Protein AF-A0A2S6AYU6-F1 (afdb_monomer_lite)

Sequence (88 aa):
QFLASEESRRAVATDLIAQVALGYLLEREYEERAALTQQSITTRQETLRIMRRRYEVGSGSKLDLAQSQVLLAQADTTMHVLNLDRAV

Radius of gyration: 23.86 Å; chains: 1; bounding box: 50×16×69 Å

Secondary structure (DSSP, 8-state):
-HHHHHHHHHHHHHHHHHHHHHHHHHHHHHHHHHHHHHHHHHHHHHHHHHHHHHHHTTSS-HHHHHHHHHHHHHHHHHHHHHHHHHH-

Structure (mmCIF, N/CA/C/O backbone):
data_AF-A0A2S6AYU6-F1
#
_entry.id   AF-A0A2S6AYU6-F1
#
loop_
_atom_site.group_PDB
_atom_site.id
_atom_site.type_symbol
_atom_site.label_atom_id
_atom_site.label_alt_id
_atom_site.label_comp_id
_atom_site.label_asym_id
_atom_site.label_entity_id
_atom_site.label_seq_id
_atom_site.pdbx_PDB_ins_code
_atom_site.Cartn_x
_atom_site.Cartn_y
_atom_site.Cartn_z
_atom_site.occupancy
_atom_site.B_iso_or_equiv
_atom_site.auth_seq_id
_atom_site.auth_comp_id
_atom_site.auth_asym_id
_atom_site.auth_atom_id
_atom_site.pdbx_PDB_model_num
ATOM 1 N N . GLN A 1 1 ? 31.720 7.920 -42.074 1.00 60.91 1 GLN A N 1
ATOM 2 C CA . GLN A 1 1 ? 30.267 8.167 -41.929 1.00 60.91 1 GLN A CA 1
ATOM 3 C C . GLN A 1 1 ? 29.464 6.882 -41.697 1.00 60.91 1 GLN A C 1
ATOM 5 O O . GLN A 1 1 ? 28.679 6.879 -40.766 1.00 60.91 1 GLN A O 1
ATOM 10 N N . PHE A 1 2 ? 29.694 5.778 -42.426 1.00 71.50 2 PHE A N 1
ATOM 11 C CA . PHE A 1 2 ? 29.003 4.490 -42.191 1.00 71.50 2 PHE A CA 1
ATOM 12 C C . PHE A 1 2 ? 29.148 3.940 -40.754 1.00 71.50 2 PHE A C 1
ATOM 14 O O . PHE A 1 2 ? 28.148 3.657 -40.108 1.00 71.50 2 PHE A O 1
ATOM 21 N N . LEU A 1 3 ? 30.373 3.903 -40.209 1.00 71.56 3 LEU A N 1
ATOM 22 C CA . LEU A 1 3 ? 30.624 3.469 -38.822 1.00 71.56 3 LEU A CA 1
ATOM 23 C C . LEU A 1 3 ? 29.868 4.313 -37.781 1.00 71.56 3 LEU A C 1
ATOM 25 O O . LEU A 1 3 ? 29.324 3.768 -36.832 1.00 71.56 3 LEU A O 1
ATOM 29 N N . ALA A 1 4 ? 29.770 5.631 -37.984 1.00 80.56 4 ALA A N 1
ATOM 30 C CA . ALA A 1 4 ? 29.010 6.501 -37.086 1.00 80.56 4 ALA A CA 1
ATOM 31 C C . ALA A 1 4 ? 27.506 6.174 -37.113 1.00 80.56 4 ALA A C 1
ATOM 33 O O . ALA A 1 4 ? 26.864 6.192 -36.072 1.00 80.56 4 ALA A O 1
ATOM 34 N N . SER A 1 5 ? 26.957 5.812 -38.279 1.00 86.94 5 SER A N 1
ATOM 35 C CA . SER A 1 5 ? 25.553 5.403 -38.402 1.00 86.94 5 SER A CA 1
ATOM 36 C C . SER A 1 5 ? 25.263 4.047 -37.750 1.00 86.94 5 SER A C 1
ATOM 38 O O . SER A 1 5 ? 24.176 3.878 -37.198 1.00 86.94 5 SER A O 1
ATOM 40 N N . GLU A 1 6 ? 26.192 3.090 -37.811 1.00 86.94 6 GLU A N 1
ATOM 41 C CA . GLU A 1 6 ? 26.052 1.797 -37.125 1.00 86.94 6 GLU A CA 1
ATOM 42 C C . GLU A 1 6 ? 26.105 1.963 -35.604 1.00 86.94 6 GLU A C 1
ATOM 44 O O . GLU A 1 6 ? 25.240 1.443 -34.898 1.00 86.94 6 GLU A O 1
ATOM 49 N N . GLU A 1 7 ? 27.047 2.757 -35.092 1.00 90.25 7 GLU A N 1
ATOM 50 C CA . GLU A 1 7 ? 27.119 3.042 -33.656 1.00 90.25 7 GLU A CA 1
ATOM 51 C C . GLU A 1 7 ? 25.893 3.827 -33.164 1.00 90.25 7 GLU A C 1
ATOM 53 O O . GLU A 1 7 ? 25.343 3.501 -32.113 1.00 90.25 7 GLU A O 1
ATOM 58 N N . SER A 1 8 ? 25.370 4.780 -33.948 1.00 91.75 8 SER A N 1
ATOM 59 C CA . SER A 1 8 ? 24.091 5.434 -33.632 1.00 91.75 8 SER A CA 1
ATOM 60 C C . SER A 1 8 ? 22.921 4.446 -33.596 1.00 91.75 8 SER A C 1
ATOM 62 O O . SER A 1 8 ? 22.094 4.521 -32.689 1.00 91.75 8 SER A O 1
ATOM 64 N N . ARG A 1 9 ? 22.846 3.486 -34.530 1.00 91.69 9 ARG A N 1
ATOM 65 C CA . ARG A 1 9 ? 21.787 2.461 -34.525 1.00 91.69 9 ARG A CA 1
ATOM 66 C C . ARG A 1 9 ? 21.878 1.569 -33.287 1.00 91.69 9 ARG A C 1
ATOM 68 O O . ARG A 1 9 ? 20.856 1.286 -32.665 1.00 91.69 9 ARG A O 1
ATOM 75 N N . ARG A 1 10 ? 23.089 1.148 -32.911 1.00 94.00 10 ARG A N 1
ATOM 76 C CA . ARG A 1 10 ? 23.331 0.346 -31.700 1.00 94.00 10 ARG A CA 1
ATOM 77 C C . ARG A 1 10 ? 22.960 1.107 -30.432 1.00 94.00 10 ARG A C 1
ATOM 79 O O . ARG A 1 10 ? 22.340 0.522 -29.545 1.00 94.00 10 ARG A O 1
ATOM 86 N N . ALA A 1 11 ? 23.297 2.395 -30.360 1.00 94.56 11 ALA A N 1
ATOM 87 C CA . ALA A 1 11 ? 22.932 3.250 -29.236 1.00 94.56 11 ALA A CA 1
ATOM 88 C C . ALA A 1 11 ? 21.407 3.358 -29.085 1.00 94.56 11 ALA A C 1
ATOM 90 O O . ALA A 1 11 ? 20.891 3.090 -28.006 1.00 94.56 11 ALA A O 1
ATOM 91 N N . VAL A 1 12 ? 20.682 3.637 -30.175 1.00 95.94 12 VAL A N 1
ATOM 92 C CA . VAL A 1 12 ? 19.208 3.702 -30.166 1.00 95.94 12 VAL A CA 1
ATOM 93 C C . VAL A 1 12 ? 18.581 2.362 -29.771 1.00 95.94 12 VAL A C 1
ATOM 95 O O . VAL A 1 12 ? 17.650 2.332 -28.974 1.00 95.94 12 VAL A O 1
ATOM 98 N N . ALA A 1 13 ? 19.094 1.240 -30.286 1.00 96.31 13 ALA A N 1
ATOM 99 C CA . ALA A 1 13 ? 18.583 -0.083 -29.923 1.00 96.31 13 ALA A CA 1
ATOM 100 C C . ALA A 1 13 ? 18.807 -0.403 -28.436 1.00 96.31 13 ALA A C 1
ATOM 102 O O . ALA A 1 13 ? 17.922 -0.946 -27.780 1.00 96.31 13 ALA A O 1
ATOM 103 N N . THR A 1 14 ? 19.976 -0.046 -27.901 1.00 97.12 14 THR A N 1
ATOM 104 C CA . THR A 1 14 ? 20.300 -0.236 -26.480 1.00 97.12 14 THR A CA 1
ATOM 105 C C . THR A 1 14 ? 19.400 0.623 -25.598 1.00 97.12 14 THR A C 1
ATOM 107 O O . THR A 1 14 ? 18.873 0.128 -24.605 1.00 97.12 14 THR A O 1
ATOM 110 N N . ASP A 1 15 ? 19.185 1.881 -25.983 1.00 97.00 15 ASP A N 1
ATOM 111 C CA . ASP A 1 15 ? 18.314 2.805 -25.260 1.00 97.00 15 ASP A CA 1
ATOM 112 C C . ASP A 1 15 ? 16.860 2.315 -25.249 1.00 97.00 15 ASP A C 1
ATOM 114 O O . ASP A 1 15 ? 16.230 2.262 -24.198 1.00 97.00 15 ASP A O 1
ATOM 118 N N . LEU A 1 16 ? 16.354 1.822 -26.384 1.00 97.31 16 LEU A N 1
ATOM 119 C CA . LEU A 1 16 ? 15.016 1.236 -26.453 1.00 97.31 16 LEU A CA 1
ATOM 120 C C . LEU A 1 16 ? 14.871 0.009 -25.537 1.00 97.31 16 LEU A C 1
ATOM 122 O O . LEU A 1 16 ? 13.877 -0.110 -24.821 1.00 97.31 16 LEU A O 1
ATOM 126 N N . ILE A 1 17 ? 15.857 -0.895 -25.530 1.00 97.75 17 ILE A N 1
ATOM 127 C CA . ILE A 1 17 ? 15.857 -2.060 -24.631 1.00 97.75 17 ILE A CA 1
ATOM 128 C C . ILE A 1 17 ? 15.854 -1.603 -23.168 1.00 97.75 17 ILE A C 1
ATOM 130 O O . ILE A 1 17 ? 15.100 -2.149 -22.362 1.00 97.75 17 ILE A O 1
ATOM 134 N N . ALA A 1 18 ? 16.661 -0.596 -22.829 1.00 97.88 18 ALA A N 1
ATOM 135 C CA . ALA A 1 18 ? 16.718 -0.045 -21.482 1.00 97.88 18 ALA A CA 1
ATOM 136 C C . ALA A 1 18 ? 15.373 0.567 -21.061 1.00 97.88 18 ALA A C 1
ATOM 138 O O . ALA A 1 18 ? 14.895 0.269 -19.968 1.00 97.88 18 ALA A O 1
ATOM 139 N N . GLN A 1 19 ? 14.727 1.349 -21.932 1.00 97.69 19 GLN A N 1
ATOM 140 C CA . GLN A 1 19 ? 13.411 1.941 -21.669 1.00 97.69 19 GLN A CA 1
ATOM 141 C C . GLN A 1 19 ? 12.337 0.870 -21.424 1.00 97.69 19 GLN A C 1
ATOM 143 O O . GLN A 1 19 ? 11.571 0.976 -20.467 1.00 97.69 19 GLN A O 1
ATOM 148 N N . VAL A 1 20 ? 12.307 -0.196 -22.232 1.00 98.06 20 VAL A N 1
ATOM 149 C CA . VAL A 1 20 ? 11.355 -1.307 -22.049 1.00 98.06 20 VAL A CA 1
ATOM 150 C C . VAL A 1 20 ? 11.624 -2.062 -20.745 1.00 98.06 20 VAL A C 1
ATOM 152 O O . VAL A 1 20 ? 10.687 -2.363 -20.006 1.00 98.06 20 VAL A O 1
ATOM 155 N N . ALA A 1 21 ? 12.891 -2.351 -20.438 1.00 98.06 21 ALA A N 1
ATOM 156 C CA . ALA A 1 21 ? 13.264 -3.036 -19.204 1.00 98.06 21 ALA A CA 1
ATOM 157 C C . ALA A 1 21 ? 12.890 -2.214 -17.959 1.00 98.06 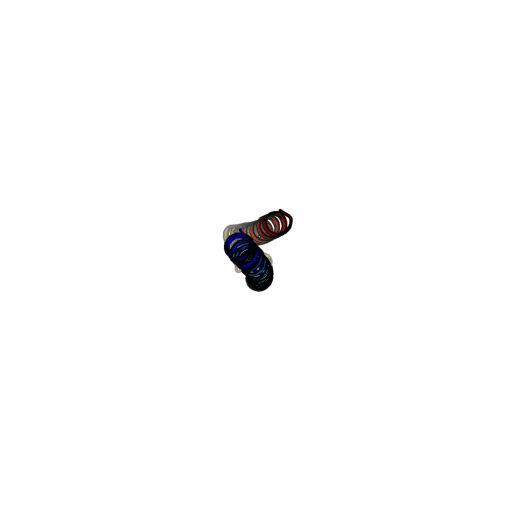21 ALA A C 1
ATOM 159 O O . ALA A 1 21 ? 12.331 -2.763 -17.011 1.00 98.06 21 ALA A O 1
ATOM 160 N N . LEU A 1 22 ? 13.147 -0.902 -17.982 1.00 97.50 22 LEU A N 1
ATOM 161 C CA . LEU A 1 22 ? 12.762 0.022 -16.914 1.00 97.50 22 LEU A CA 1
ATOM 162 C C . LEU A 1 22 ? 11.243 0.074 -16.735 1.00 97.50 22 LEU A C 1
ATOM 164 O O . LEU A 1 22 ? 10.771 -0.062 -15.610 1.00 97.50 22 LEU A O 1
ATOM 168 N N . GLY A 1 23 ? 10.481 0.197 -17.826 1.00 95.88 23 GLY A N 1
ATOM 169 C CA . GLY A 1 23 ? 9.017 0.209 -17.770 1.00 95.88 23 GLY A CA 1
ATOM 170 C C . GLY A 1 23 ? 8.437 -1.078 -17.176 1.00 95.88 23 GLY A C 1
ATOM 171 O O . GLY A 1 23 ? 7.550 -1.023 -16.328 1.00 95.88 23 GLY A O 1
ATOM 172 N N . TYR A 1 24 ? 8.980 -2.240 -17.555 1.00 97.00 24 TYR A N 1
ATOM 173 C CA . TYR A 1 24 ? 8.558 -3.520 -16.983 1.00 97.00 24 TYR A CA 1
ATOM 174 C C . TYR A 1 24 ? 8.856 -3.617 -15.480 1.00 97.00 24 TYR A C 1
ATOM 176 O O . TYR A 1 24 ? 7.990 -4.023 -14.707 1.00 97.00 24 TYR A O 1
ATOM 184 N N . LEU A 1 25 ? 10.070 -3.251 -15.054 1.00 97.62 25 LEU A N 1
ATOM 185 C CA . LEU A 1 25 ? 10.449 -3.306 -13.639 1.00 97.62 25 LEU A CA 1
ATOM 186 C C . LEU A 1 25 ? 9.610 -2.350 -12.787 1.00 97.62 25 LEU A C 1
ATOM 188 O O . LEU A 1 25 ? 9.191 -2.733 -11.698 1.00 97.62 25 LEU A O 1
ATOM 192 N N . LEU A 1 26 ? 9.325 -1.153 -13.303 1.00 96.06 26 LEU A N 1
ATOM 193 C CA . LEU A 1 26 ? 8.490 -0.167 -12.628 1.00 96.06 26 LEU A CA 1
ATOM 194 C C . LEU A 1 26 ? 7.056 -0.681 -12.427 1.00 96.06 26 LEU A C 1
ATOM 196 O O . LEU A 1 26 ? 6.511 -0.585 -11.331 1.00 96.06 26 LEU A O 1
ATOM 200 N N . GLU A 1 27 ? 6.460 -1.296 -13.451 1.00 95.94 27 GLU A N 1
ATOM 201 C CA . GLU A 1 27 ? 5.116 -1.873 -13.333 1.00 95.94 27 GLU A CA 1
ATOM 202 C C . GLU A 1 27 ? 5.073 -3.016 -12.305 1.00 95.94 27 GLU A C 1
ATOM 204 O O . GLU A 1 27 ? 4.180 -3.072 -11.458 1.00 95.94 27 GLU A O 1
ATOM 209 N N . ARG A 1 28 ? 6.082 -3.897 -12.314 1.00 97.69 28 ARG A N 1
ATOM 210 C CA . ARG A 1 28 ? 6.211 -4.976 -11.321 1.00 97.69 28 ARG A CA 1
ATOM 211 C C . ARG A 1 28 ? 6.365 -4.441 -9.899 1.00 97.69 28 ARG A C 1
ATOM 213 O O . ARG A 1 28 ? 5.759 -4.979 -8.974 1.00 97.69 28 ARG A O 1
ATOM 220 N N . GLU A 1 29 ? 7.134 -3.373 -9.724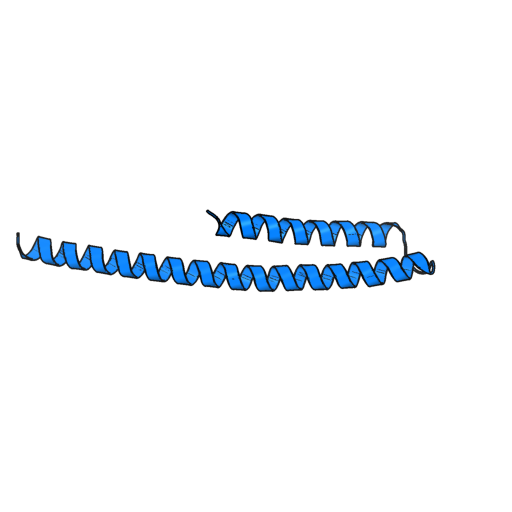 1.00 97.12 29 GLU A N 1
ATOM 221 C CA . GLU A 1 29 ? 7.283 -2.698 -8.438 1.00 97.12 29 GLU A CA 1
ATOM 222 C C . GLU A 1 29 ? 5.946 -2.122 -7.939 1.00 97.12 29 GLU A C 1
ATOM 224 O O . GLU A 1 29 ? 5.604 -2.288 -6.763 1.00 97.12 29 GLU A O 1
ATOM 229 N N . TYR A 1 30 ? 5.154 -1.492 -8.814 1.00 97.00 30 TYR A N 1
ATOM 230 C CA . TYR A 1 30 ? 3.822 -0.997 -8.454 1.00 97.00 30 TYR A CA 1
ATOM 231 C C . TYR A 1 30 ? 2.866 -2.124 -8.053 1.00 97.00 30 TYR A C 1
ATOM 233 O O . TYR A 1 30 ? 2.153 -1.981 -7.057 1.00 97.00 30 TYR A O 1
ATOM 241 N N . GLU A 1 31 ? 2.863 -3.249 -8.774 1.00 97.00 31 GLU A N 1
ATOM 242 C CA . GLU A 1 31 ? 2.050 -4.422 -8.424 1.00 97.00 31 GLU A CA 1
ATOM 243 C C . GLU A 1 31 ? 2.389 -4.954 -7.023 1.00 97.00 31 GLU A C 1
ATOM 245 O O . GLU A 1 31 ? 1.491 -5.209 -6.214 1.00 97.00 31 GLU A O 1
ATOM 250 N N . GLU A 1 32 ? 3.678 -5.077 -6.702 1.00 97.88 32 GLU A N 1
ATOM 251 C CA . GLU A 1 32 ? 4.137 -5.541 -5.389 1.00 97.88 32 GLU A CA 1
ATOM 252 C C . GLU A 1 32 ? 3.758 -4.560 -4.273 1.00 97.88 32 GLU A C 1
ATOM 254 O O . GLU A 1 32 ? 3.219 -4.961 -3.234 1.00 97.88 32 GLU A O 1
ATOM 259 N N . ARG A 1 33 ? 3.959 -3.255 -4.495 1.00 97.75 33 ARG A N 1
ATOM 260 C CA . ARG A 1 33 ? 3.544 -2.206 -3.549 1.00 97.75 33 ARG A CA 1
ATOM 261 C C . ARG A 1 33 ? 2.032 -2.203 -3.325 1.00 97.75 33 ARG A C 1
ATOM 263 O O . ARG A 1 33 ? 1.586 -2.042 -2.184 1.00 97.75 33 ARG A O 1
ATOM 270 N N . ALA A 1 34 ? 1.240 -2.410 -4.375 1.00 97.75 34 ALA A N 1
ATOM 271 C CA . ALA A 1 34 ? -0.214 -2.474 -4.278 1.00 97.75 34 ALA A CA 1
ATOM 272 C C . ALA A 1 34 ? -0.658 -3.695 -3.463 1.00 97.75 34 ALA A C 1
ATOM 274 O O . ALA A 1 34 ? -1.487 -3.560 -2.560 1.00 97.75 34 ALA A O 1
ATOM 275 N N . ALA A 1 35 ? -0.053 -4.862 -3.700 1.00 98.25 35 ALA A N 1
ATOM 276 C CA . ALA A 1 35 ? -0.336 -6.073 -2.933 1.00 98.25 35 ALA A CA 1
ATOM 277 C C . ALA A 1 35 ? -0.043 -5.886 -1.430 1.00 98.25 35 ALA A C 1
ATOM 279 O O . ALA A 1 35 ? -0.889 -6.200 -0.586 1.00 98.25 35 ALA A O 1
ATOM 280 N N . LEU A 1 36 ? 1.109 -5.301 -1.085 1.00 98.19 36 LEU A N 1
ATOM 281 C CA . LEU A 1 36 ? 1.472 -4.998 0.305 1.00 98.19 36 LEU A CA 1
ATOM 282 C C . LEU A 1 36 ? 0.505 -3.992 0.951 1.00 98.19 36 LEU A C 1
ATOM 284 O O . LEU A 1 36 ? 0.065 -4.177 2.090 1.00 98.19 36 LEU A O 1
ATOM 288 N N . THR A 1 37 ? 0.129 -2.941 0.220 1.00 98.19 37 THR A N 1
ATOM 289 C CA . THR A 1 37 ? -0.811 -1.921 0.711 1.00 98.19 37 THR A CA 1
ATOM 290 C C . THR A 1 37 ? -2.199 -2.519 0.940 1.00 98.19 37 THR A C 1
ATOM 292 O O . THR A 1 37 ? -2.831 -2.256 1.965 1.00 98.19 37 THR A O 1
ATOM 295 N N . GLN A 1 38 ? -2.648 -3.416 0.061 1.00 98.44 38 GLN A N 1
ATOM 296 C CA . GLN A 1 38 ? -3.917 -4.121 0.220 1.00 98.44 38 GLN A CA 1
ATOM 297 C C . GLN A 1 38 ? -3.923 -5.045 1.449 1.00 98.44 38 GLN A C 1
ATOM 299 O O . GLN A 1 38 ? -4.911 -5.099 2.191 1.00 98.44 38 GLN A O 1
ATOM 304 N N . GLN A 1 39 ? -2.818 -5.746 1.718 1.00 98.56 39 GLN A N 1
ATOM 305 C CA . GLN A 1 39 ? -2.670 -6.554 2.934 1.00 98.56 39 GLN A CA 1
ATOM 306 C C . GLN A 1 39 ? -2.702 -5.678 4.2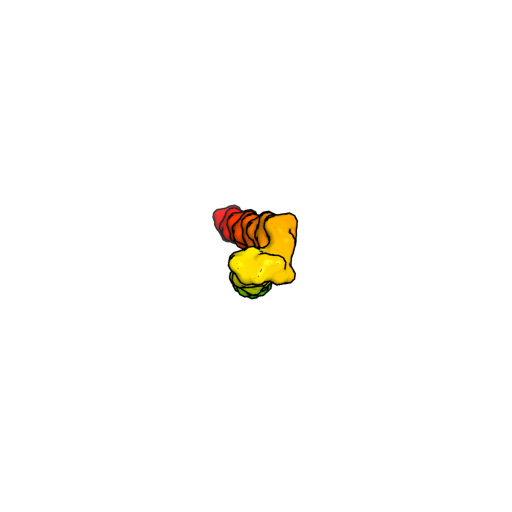00 1.00 98.56 39 GLN A C 1
ATOM 308 O O . GLN A 1 39 ? -3.328 -6.036 5.206 1.00 98.56 39 GLN A O 1
ATOM 313 N N . SER A 1 40 ? -2.076 -4.501 4.139 1.00 98.19 40 SER A N 1
ATOM 314 C CA . SER A 1 40 ? -2.074 -3.498 5.207 1.00 98.19 40 SER A CA 1
ATOM 315 C C . SER A 1 40 ? -3.485 -2.975 5.517 1.00 98.19 40 SER A C 1
ATOM 317 O O . SER A 1 40 ? -3.864 -2.907 6.692 1.00 98.19 40 SER A O 1
ATOM 319 N N . ILE A 1 41 ? -4.287 -2.682 4.483 1.00 98.75 41 ILE A N 1
ATOM 320 C CA . ILE A 1 41 ? -5.707 -2.304 4.607 1.00 98.75 41 ILE A CA 1
ATOM 321 C C . ILE A 1 41 ? -6.501 -3.438 5.254 1.00 98.75 41 ILE A C 1
ATOM 323 O O . ILE A 1 41 ? -7.174 -3.219 6.259 1.00 98.75 41 ILE A O 1
ATOM 327 N N . THR A 1 42 ? -6.366 -4.662 4.743 1.00 98.75 42 THR A N 1
ATOM 328 C CA . THR A 1 42 ? -7.087 -5.843 5.253 1.00 98.75 42 THR A CA 1
ATOM 329 C C . THR A 1 42 ? -6.819 -6.061 6.747 1.00 98.75 42 THR A C 1
ATOM 331 O O . THR A 1 42 ? -7.738 -6.257 7.542 1.00 98.75 42 THR A O 1
ATOM 334 N N . THR A 1 43 ? -5.558 -5.935 7.165 1.00 98.56 43 THR A N 1
ATOM 335 C CA . THR A 1 43 ? -5.156 -6.057 8.577 1.00 98.56 43 THR A CA 1
ATOM 336 C C . THR A 1 43 ? -5.788 -4.967 9.451 1.00 98.56 43 THR A C 1
ATOM 338 O O . THR A 1 43 ? -6.231 -5.225 10.576 1.00 98.56 43 THR A O 1
ATOM 341 N N . ARG A 1 44 ? -5.869 -3.732 8.944 1.00 98.50 44 ARG A N 1
ATOM 342 C CA . ARG A 1 44 ? -6.488 -2.602 9.656 1.00 98.50 44 ARG A CA 1
ATOM 343 C C . ARG A 1 44 ? -8.005 -2.724 9.729 1.00 98.50 44 ARG A C 1
ATOM 345 O O . ARG A 1 44 ? -8.573 -2.408 10.771 1.00 98.50 44 ARG A O 1
ATOM 352 N N . GLN A 1 45 ? -8.649 -3.235 8.682 1.00 98.81 45 GLN A N 1
ATOM 353 C CA . GLN A 1 45 ? -10.078 -3.551 8.689 1.00 98.81 45 GLN A CA 1
ATOM 354 C C . GLN A 1 45 ? -10.404 -4.579 9.775 1.00 98.81 45 GLN A C 1
ATOM 356 O O . GLN A 1 45 ? -11.339 -4.379 10.553 1.00 98.81 45 GLN A O 1
ATOM 361 N N . GLU A 1 46 ? -9.597 -5.634 9.885 1.00 98.69 46 GLU A N 1
ATOM 362 C CA . GLU A 1 46 ? -9.781 -6.654 10.916 1.00 98.69 46 GLU A CA 1
ATOM 363 C C . GLU A 1 46 ? -9.540 -6.098 12.327 1.00 98.69 46 GLU A C 1
ATOM 365 O O . GLU A 1 46 ? -10.324 -6.340 13.247 1.00 98.69 46 GLU A O 1
ATOM 370 N N . THR A 1 47 ? -8.515 -5.259 12.492 1.00 98.38 47 THR A N 1
ATOM 371 C CA . THR A 1 47 ? -8.252 -4.565 13.761 1.00 98.38 47 THR A CA 1
ATOM 372 C C . THR A 1 47 ? -9.431 -3.676 14.160 1.00 98.38 47 THR A C 1
ATOM 374 O O . THR A 1 47 ? -9.911 -3.757 15.292 1.00 98.38 47 THR A O 1
ATOM 377 N N . LEU A 1 48 ? -9.955 -2.872 13.230 1.00 98.69 48 LEU A N 1
ATOM 378 C CA . LEU A 1 48 ? -11.128 -2.030 13.454 1.00 98.69 48 LEU A CA 1
ATOM 379 C C . LEU A 1 48 ? -12.355 -2.868 13.837 1.00 98.69 48 LEU A C 1
ATOM 381 O O . LEU A 1 48 ? -13.096 -2.494 14.749 1.00 98.69 48 LEU A O 1
ATOM 385 N N . ARG A 1 49 ? -12.562 -4.019 13.185 1.00 98.56 49 ARG A N 1
ATOM 386 C CA . ARG A 1 49 ? -13.647 -4.949 13.521 1.00 98.56 49 ARG A CA 1
ATOM 387 C C . ARG A 1 49 ? -13.529 -5.429 14.967 1.00 98.56 49 ARG A C 1
ATOM 389 O O . ARG A 1 49 ? -14.514 -5.372 15.704 1.00 98.56 49 ARG A O 1
ATOM 396 N N . ILE A 1 50 ? -12.339 -5.854 15.394 1.00 98.44 50 ILE A N 1
ATOM 397 C CA . ILE A 1 50 ? -12.082 -6.308 16.769 1.00 98.44 50 ILE A CA 1
ATOM 398 C C . ILE A 1 50 ? -12.313 -5.170 17.774 1.00 98.44 50 ILE A C 1
ATOM 400 O O . ILE A 1 50 ? -13.019 -5.372 18.765 1.00 98.44 50 ILE A O 1
ATOM 404 N N . MET A 1 51 ? -11.773 -3.973 17.519 1.00 98.38 51 MET A N 1
ATOM 405 C CA . MET A 1 51 ? -11.927 -2.822 18.421 1.00 98.38 51 MET A CA 1
ATOM 406 C C . MET A 1 51 ? -13.380 -2.376 18.541 1.00 98.38 51 MET A C 1
ATOM 408 O O . MET A 1 51 ? -13.848 -2.093 19.644 1.00 98.38 51 MET A O 1
ATOM 412 N N . ARG A 1 52 ? -14.131 -2.400 17.436 1.00 98.38 52 ARG A N 1
ATOM 413 C CA . ARG A 1 52 ? -15.568 -2.124 17.442 1.00 98.38 52 ARG A CA 1
ATOM 414 C C . ARG A 1 52 ? -16.320 -3.107 18.335 1.00 98.38 52 ARG A C 1
ATOM 416 O O . ARG A 1 52 ? -17.072 -2.666 19.196 1.00 98.38 52 ARG A O 1
ATOM 423 N N . ARG A 1 53 ? -16.070 -4.416 18.204 1.00 98.44 53 ARG A N 1
ATOM 424 C CA . ARG A 1 53 ? -16.726 -5.425 19.056 1.00 98.44 53 ARG A CA 1
ATOM 425 C C . ARG A 1 53 ? -16.377 -5.253 20.530 1.00 98.44 53 ARG A C 1
ATOM 427 O O . ARG A 1 53 ? -17.270 -5.350 21.361 1.00 98.44 53 ARG A O 1
ATOM 434 N N . ARG A 1 54 ? -15.114 -4.959 20.860 1.00 98.00 54 ARG A N 1
ATOM 435 C CA . ARG A 1 54 ? -14.693 -4.680 22.246 1.00 98.00 54 ARG A CA 1
ATOM 436 C C . ARG A 1 54 ? -15.391 -3.450 22.822 1.00 98.00 54 ARG A C 1
ATOM 438 O O . ARG A 1 54 ? -15.830 -3.487 23.966 1.00 98.00 54 ARG A O 1
ATOM 445 N N . TYR A 1 55 ? -15.517 -2.384 22.035 1.00 98.19 55 TYR A N 1
ATOM 446 C CA . TYR A 1 55 ? -16.236 -1.182 22.449 1.00 98.19 55 TYR A CA 1
ATOM 447 C C . TYR A 1 55 ? -17.733 -1.454 22.668 1.00 98.19 55 TYR A C 1
ATOM 449 O O . TYR A 1 55 ? -18.274 -1.065 23.698 1.00 98.19 55 TYR A O 1
ATOM 457 N N . GLU A 1 56 ? -18.385 -2.180 21.752 1.00 97.56 56 GLU A N 1
ATOM 458 C CA . GLU A 1 56 ? -19.811 -2.546 21.841 1.00 97.56 56 GLU A CA 1
ATOM 459 C C . GLU A 1 56 ? -20.149 -3.356 23.101 1.00 97.56 56 GLU A C 1
ATOM 461 O O . GLU A 1 56 ? -21.235 -3.201 23.653 1.00 97.56 56 GLU A O 1
ATOM 466 N N . VAL A 1 57 ? -19.224 -4.196 23.577 1.00 98.06 57 VAL A N 1
ATOM 467 C CA . VAL A 1 57 ? -19.396 -4.983 24.813 1.00 98.06 57 VAL A CA 1
ATOM 468 C C . VAL A 1 57 ? -18.801 -4.305 26.054 1.00 98.06 57 VAL A C 1
ATOM 470 O O . VAL A 1 57 ? -18.727 -4.920 27.114 1.00 98.06 57 VAL A O 1
ATOM 473 N N . GLY A 1 58 ? -18.346 -3.052 25.938 1.00 96.31 58 GLY A N 1
ATOM 474 C CA . GLY A 1 58 ? -17.788 -2.269 27.046 1.00 96.31 58 GLY A CA 1
ATOM 475 C C . GLY A 1 58 ? -16.390 -2.693 27.515 1.00 96.31 58 GLY A C 1
ATOM 476 O O . GLY A 1 58 ? -15.896 -2.165 28.506 1.00 96.31 58 GLY A O 1
ATOM 477 N N . SER A 1 59 ? -15.725 -3.615 26.814 1.00 96.38 59 SER A N 1
ATOM 478 C CA . SER A 1 59 ? -14.386 -4.111 27.160 1.00 96.38 59 SER A CA 1
ATOM 479 C C . SER A 1 59 ? -13.244 -3.327 26.494 1.00 96.38 59 SER A C 1
ATOM 481 O O . SER A 1 59 ? -12.088 -3.739 26.583 1.00 96.38 59 SER A O 1
ATOM 483 N N . GLY A 1 60 ? -13.547 -2.264 25.745 1.00 94.75 60 GLY A N 1
ATOM 484 C CA . GLY A 1 60 ? -12.577 -1.443 25.014 1.00 94.75 60 GLY A CA 1
ATOM 485 C C . GLY A 1 60 ? -12.945 0.038 25.045 1.00 94.75 60 GLY A C 1
ATOM 486 O O . GLY A 1 60 ? -14.099 0.392 25.291 1.00 94.75 60 GLY A O 1
ATOM 487 N N . SER A 1 61 ? -11.970 0.916 24.799 1.00 97.50 61 SER A N 1
A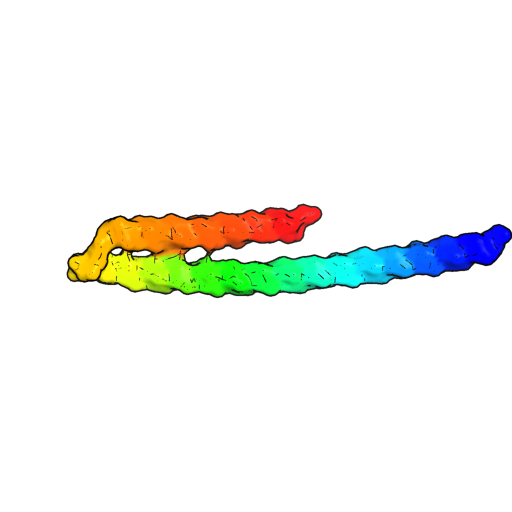TOM 488 C CA . SER A 1 61 ? -12.187 2.361 24.879 1.00 97.50 61 SER A CA 1
ATOM 489 C C . SER A 1 61 ? -12.668 2.957 23.550 1.00 97.50 61 SER A C 1
ATOM 491 O O . SER A 1 61 ? -12.352 2.472 22.461 1.00 9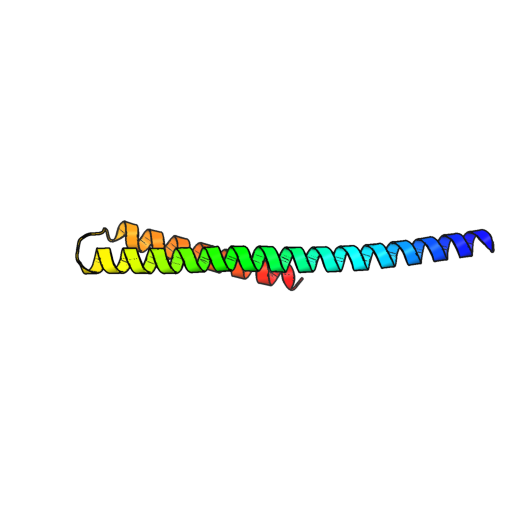7.50 61 SER A O 1
ATOM 493 N N . LYS A 1 62 ? -13.409 4.073 23.628 1.00 96.94 62 LYS A N 1
ATOM 494 C CA . LYS A 1 62 ? -13.781 4.863 22.439 1.00 96.94 62 LYS A CA 1
ATOM 495 C C . LYS A 1 62 ? -12.545 5.421 21.720 1.00 96.94 62 LYS A C 1
ATOM 497 O O . LYS A 1 62 ? -12.582 5.602 20.505 1.00 96.94 62 LYS A O 1
ATOM 502 N N . LEU A 1 63 ? -11.468 5.684 22.465 1.00 98.06 63 LEU A N 1
ATOM 503 C CA . LEU A 1 63 ? -10.197 6.157 21.922 1.00 98.06 63 LEU A CA 1
ATOM 504 C C . LEU A 1 63 ? -9.555 5.097 21.017 1.00 98.06 63 LEU A C 1
ATOM 506 O O . LEU A 1 63 ? -9.210 5.422 19.886 1.00 98.06 63 LEU A O 1
ATOM 510 N N . ASP A 1 64 ? -9.476 3.839 21.462 1.00 97.38 64 ASP A N 1
ATOM 511 C CA . ASP A 1 64 ? -8.897 2.743 20.666 1.00 97.38 64 ASP A CA 1
ATOM 512 C C . ASP A 1 64 ? -9.694 2.506 19.375 1.00 97.38 64 ASP A C 1
ATOM 514 O O . ASP A 1 64 ? -9.128 2.312 18.296 1.00 97.38 64 ASP A O 1
ATOM 518 N N . LEU A 1 65 ? -11.029 2.584 19.463 1.00 98.31 65 LEU A N 1
ATOM 519 C CA . LEU A 1 65 ? -11.902 2.515 18.294 1.00 98.31 65 LEU A CA 1
ATOM 520 C C . LEU A 1 65 ? -11.593 3.649 17.307 1.00 98.31 65 LEU A C 1
ATOM 522 O O . LEU A 1 65 ? -11.353 3.377 16.130 1.00 98.31 65 LEU A O 1
ATOM 526 N N . ALA A 1 66 ? -11.549 4.898 17.776 1.00 98.38 66 ALA A N 1
ATOM 527 C CA . ALA A 1 66 ? -11.243 6.052 16.933 1.00 98.38 66 ALA A CA 1
ATOM 528 C C . ALA A 1 66 ? -9.839 5.955 16.310 1.00 98.38 66 ALA A C 1
ATOM 530 O O . ALA A 1 66 ? -9.669 6.212 15.119 1.00 98.38 66 ALA A O 1
ATOM 531 N N . GLN A 1 67 ? -8.840 5.510 17.075 1.00 98.38 67 GLN A N 1
ATOM 532 C CA . GLN A 1 67 ? -7.480 5.321 16.575 1.00 98.38 67 GLN A CA 1
ATOM 533 C C . GLN A 1 67 ? -7.428 4.265 15.463 1.00 98.38 67 GLN A C 1
ATOM 535 O O . GLN A 1 67 ? -6.796 4.489 14.432 1.00 98.38 67 GLN A O 1
ATOM 540 N N . SER A 1 68 ? -8.138 3.143 15.620 1.00 98.38 68 SER A N 1
ATOM 541 C CA . SER A 1 68 ? -8.203 2.108 14.579 1.00 98.38 68 SER A CA 1
ATOM 542 C C . SER A 1 68 ? -8.882 2.592 13.288 1.00 98.38 68 SER A C 1
ATOM 544 O O . SER A 1 68 ? -8.469 2.197 12.198 1.00 98.38 68 SER A O 1
ATOM 546 N N . GLN A 1 69 ? -9.864 3.498 13.385 1.00 98.50 69 GLN A N 1
ATOM 547 C CA . GLN A 1 69 ? -10.487 4.139 12.220 1.00 98.50 69 GLN A CA 1
ATOM 548 C C . GLN A 1 69 ? -9.504 5.051 11.482 1.00 98.50 69 GLN A C 1
ATOM 550 O O . GLN A 1 69 ? -9.411 4.981 10.259 1.00 98.50 69 GLN A O 1
ATOM 555 N N . VAL A 1 70 ? -8.743 5.870 12.217 1.00 98.56 70 VAL A N 1
ATOM 556 C CA . VAL A 1 70 ? -7.712 6.744 11.634 1.00 98.56 70 VAL A CA 1
ATOM 557 C C . VAL A 1 70 ? -6.649 5.916 10.914 1.00 98.56 70 VAL A C 1
ATOM 559 O O . VAL A 1 70 ? -6.287 6.237 9.786 1.00 98.56 70 VAL A O 1
ATOM 562 N N . LEU A 1 71 ? -6.188 4.822 11.524 1.00 98.38 71 LEU A N 1
ATOM 563 C CA . LEU A 1 71 ? -5.185 3.944 10.917 1.00 98.38 71 LEU A CA 1
ATOM 564 C C . LEU A 1 71 ? -5.680 3.291 9.621 1.00 98.38 71 LEU A C 1
ATOM 566 O O . LEU A 1 71 ? -4.887 3.145 8.690 1.00 98.38 71 LEU A O 1
ATOM 570 N N . LEU A 1 72 ? -6.960 2.906 9.551 1.00 98.69 72 LEU A N 1
ATOM 571 C CA . LEU A 1 72 ? -7.573 2.409 8.318 1.00 98.69 72 LEU A CA 1
ATOM 572 C C . LEU A 1 72 ? -7.617 3.503 7.244 1.00 98.69 72 LEU A C 1
ATOM 574 O O . LEU A 1 72 ? -7.105 3.287 6.151 1.00 98.69 72 LEU A O 1
ATOM 578 N N . ALA A 1 73 ? -8.116 4.693 7.586 1.00 98.50 73 ALA A N 1
ATOM 579 C CA . ALA A 1 73 ? -8.187 5.819 6.655 1.00 98.50 73 ALA A CA 1
ATOM 580 C C . ALA A 1 73 ? -6.804 6.220 6.105 1.00 98.50 73 ALA A C 1
ATOM 582 O O . ALA A 1 73 ? -6.665 6.558 4.929 1.00 98.50 73 ALA A O 1
ATOM 583 N N . GLN A 1 74 ? -5.759 6.144 6.934 1.00 98.31 74 GLN A N 1
ATOM 584 C CA . GLN A 1 74 ? -4.379 6.363 6.498 1.00 98.31 74 GLN A CA 1
ATOM 585 C C . GLN A 1 74 ? -3.925 5.318 5.472 1.00 98.31 74 GLN A C 1
ATOM 587 O O . GLN A 1 74 ? -3.322 5.689 4.470 1.00 98.31 74 GLN A O 1
ATOM 592 N N . ALA A 1 75 ? -4.234 4.035 5.679 1.00 98.12 75 ALA A N 1
ATOM 593 C CA . ALA A 1 75 ? -3.880 2.993 4.715 1.00 98.12 75 ALA A CA 1
ATOM 594 C C . ALA A 1 75 ? -4.647 3.128 3.391 1.00 98.12 75 ALA A C 1
ATOM 596 O O . ALA A 1 75 ? -4.050 2.956 2.329 1.00 98.12 75 ALA A O 1
ATOM 597 N N . ASP A 1 76 ? -5.926 3.505 3.443 1.00 98.44 76 ASP A N 1
ATOM 598 C CA . ASP A 1 76 ? -6.713 3.802 2.241 1.00 98.44 76 ASP A CA 1
ATOM 599 C C . ASP A 1 76 ? -6.126 4.998 1.473 1.00 98.44 76 ASP A C 1
ATOM 601 O O . ASP A 1 76 ? -6.022 4.969 0.245 1.00 98.44 76 ASP A O 1
ATOM 605 N N . THR A 1 77 ? -5.654 6.022 2.195 1.00 98.31 77 THR A N 1
ATOM 606 C CA . THR A 1 77 ? -4.962 7.177 1.600 1.00 98.31 77 THR A CA 1
ATOM 607 C C . THR A 1 77 ? -3.663 6.755 0.914 1.00 98.31 77 THR A C 1
ATOM 609 O O . THR A 1 77 ? -3.402 7.182 -0.208 1.00 98.31 77 THR A O 1
ATOM 612 N N . THR A 1 78 ? -2.861 5.884 1.539 1.00 97.50 78 THR A N 1
ATOM 613 C CA . THR A 1 78 ? -1.641 5.342 0.919 1.00 97.50 78 THR A CA 1
ATOM 614 C C . THR A 1 78 ? -1.947 4.607 -0.387 1.00 97.50 78 THR A C 1
ATOM 616 O O . THR A 1 78 ? -1.247 4.822 -1.374 1.00 97.50 78 THR A O 1
ATOM 619 N N . MET A 1 79 ? -3.012 3.799 -0.433 1.00 97.75 79 MET A N 1
ATOM 620 C CA . MET A 1 79 ? -3.439 3.132 -1.670 1.00 97.75 79 MET A CA 1
ATOM 621 C C . MET A 1 79 ? -3.872 4.135 -2.746 1.00 97.75 79 MET A C 1
ATOM 623 O O . MET A 1 79 ? -3.548 3.966 -3.917 1.00 97.75 79 MET A O 1
ATOM 627 N N . HIS A 1 80 ? -4.587 5.196 -2.362 1.00 97.75 80 HIS A N 1
ATOM 628 C CA . HIS A 1 80 ? -4.968 6.258 -3.295 1.00 97.75 80 HIS A CA 1
ATOM 629 C C . HIS A 1 80 ? -3.756 6.953 -3.918 1.00 97.75 80 HIS A C 1
ATOM 631 O O . HIS A 1 80 ? -3.721 7.109 -5.135 1.00 97.75 80 HIS A O 1
ATOM 637 N N . VAL A 1 81 ? -2.759 7.325 -3.112 1.00 96.50 81 VAL A N 1
ATOM 638 C CA . VAL A 1 81 ? -1.524 7.945 -3.617 1.00 96.50 81 VAL A CA 1
ATOM 639 C C . VAL A 1 81 ? -0.788 6.995 -4.561 1.00 96.50 81 VAL A C 1
ATOM 641 O O . VAL A 1 81 ? -0.428 7.402 -5.657 1.00 96.50 81 VAL A O 1
ATOM 644 N N . LEU A 1 82 ? -0.663 5.714 -4.203 1.00 96.50 82 LEU A N 1
ATOM 645 C CA . LEU A 1 82 ? -0.013 4.721 -5.061 1.00 96.50 82 LEU A CA 1
ATOM 646 C C . LEU A 1 82 ? -0.701 4.575 -6.429 1.00 96.50 82 LEU A C 1
ATOM 648 O O . LEU A 1 82 ? -0.032 4.447 -7.452 1.00 96.50 82 LEU A O 1
ATOM 652 N N . ASN A 1 83 ? -2.034 4.610 -6.458 1.00 95.62 83 ASN A N 1
ATOM 653 C CA . ASN A 1 83 ? -2.792 4.546 -7.707 1.00 95.62 83 ASN A CA 1
ATOM 654 C C . ASN A 1 83 ? -2.610 5.801 -8.570 1.00 95.62 83 ASN A C 1
ATOM 656 O O . ASN A 1 83 ? -2.616 5.689 -9.793 1.00 95.62 83 ASN A O 1
ATOM 660 N N . LEU A 1 84 ? -2.452 6.977 -7.951 1.00 95.50 84 LEU A N 1
ATOM 661 C CA . LEU A 1 84 ? -2.118 8.206 -8.673 1.00 95.50 84 LEU A CA 1
ATOM 662 C C . LEU A 1 84 ? -0.704 8.127 -9.252 1.0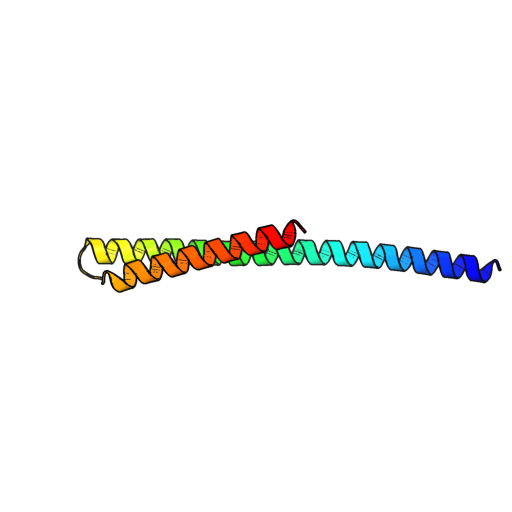0 95.50 84 LEU A C 1
ATOM 664 O O . LEU A 1 84 ? -0.532 8.434 -10.424 1.00 95.50 84 LEU A O 1
ATOM 668 N N . ASP A 1 85 ? 0.270 7.650 -8.473 1.00 92.06 85 ASP A N 1
ATOM 669 C CA . ASP A 1 85 ? 1.662 7.522 -8.915 1.00 92.06 85 ASP A CA 1
ATOM 670 C C . ASP A 1 85 ? 1.814 6.556 -10.099 1.00 92.06 85 ASP A C 1
ATOM 672 O O . ASP A 1 85 ? 2.639 6.799 -10.969 1.00 92.06 85 ASP A O 1
ATOM 676 N N . ARG A 1 86 ? 1.019 5.479 -10.156 1.00 91.31 86 ARG A N 1
ATOM 677 C CA . ARG A 1 86 ? 1.009 4.537 -11.293 1.00 91.31 86 ARG A CA 1
ATOM 678 C C . ARG A 1 86 ? 0.355 5.118 -12.555 1.00 91.31 86 ARG A C 1
ATOM 680 O O . ARG A 1 86 ? 0.600 4.626 -13.651 1.00 91.31 86 ARG A O 1
ATOM 687 N N . ALA A 1 87 ? -0.539 6.095 -12.407 1.00 85.44 87 ALA A N 1
ATOM 688 C CA . ALA A 1 87 ? -1.281 6.676 -13.527 1.00 85.44 87 ALA A CA 1
ATOM 689 C C . ALA A 1 87 ? -0.505 7.774 -14.280 1.00 85.44 87 ALA A C 1
ATOM 691 O O . ALA A 1 87 ? -0.972 8.215 -15.333 1.00 85.44 87 ALA A O 1
ATOM 692 N N . VAL A 1 88 ? 0.625 8.230 -13.726 1.00 69.12 88 VAL A N 1
ATOM 693 C CA . VAL A 1 88 ? 1.528 9.252 -14.286 1.00 69.12 88 VAL A CA 1
ATOM 694 C C . VAL A 1 88 ? 2.638 8.588 -15.090 1.00 69.12 88 VAL A C 1
ATOM 696 O O . VAL A 1 88 ? 2.928 9.109 -16.190 1.00 69.12 88 VAL A O 1
#

pLDDT: mean 95.35, std 6.75, range [60.91, 98.81]

Foldseek 3Di:
DVVVVVVVVVVVVVVVVVVVVVVVVVVVVLVVVLVVLVVQLVVLVVQLVVQVVCVVVVNHDPVSNVVSVVSNVVSVVVNVVSVVVVVD